Protein AF-A0A1Y3NQN6-F1 (afdb_monomer_lite)

Radius of gyration: 16.53 Å; chains: 1; bounding box: 34×40×62 Å

Structure (mmCIF, N/CA/C/O backbone):
data_AF-A0A1Y3NQN6-F1
#
_entry.id   AF-A0A1Y3NQN6-F1
#
loop_
_atom_site.group_PDB
_atom_site.id
_atom_site.type_symbol
_atom_site.label_atom_id
_atom_site.label_alt_id
_atom_site.label_comp_id
_atom_site.label_asym_id
_atom_site.label_entity_id
_atom_site.label_seq_id
_atom_site.pdbx_PDB_ins_code
_atom_site.Cartn_x
_atom_site.Cartn_y
_atom_site.Cartn_z
_atom_site.occupancy
_atom_site.B_iso_or_equiv
_atom_site.auth_seq_id
_atom_site.auth_comp_id
_atom_site.auth_asym_id
_atom_site.auth_atom_id
_atom_site.pdbx_PDB_model_num
ATOM 1 N N . MET A 1 1 ? -4.706 28.990 -23.855 1.00 36.59 1 MET A N 1
ATOM 2 C CA . MET A 1 1 ? -5.587 27.881 -23.427 1.00 36.59 1 MET A CA 1
ATOM 3 C C . MET A 1 1 ? -4.691 26.786 -22.862 1.00 36.59 1 MET A C 1
ATOM 5 O O . MET A 1 1 ? -4.107 26.031 -23.627 1.00 36.59 1 MET A O 1
ATOM 9 N N . PHE A 1 2 ? -4.461 26.781 -21.548 1.00 38.06 2 PHE A N 1
ATOM 10 C CA . PHE A 1 2 ? -3.607 25.775 -20.910 1.00 38.06 2 PHE A CA 1
ATOM 11 C C . PHE A 1 2 ? -4.416 24.484 -20.754 1.00 38.06 2 PHE A C 1
ATOM 13 O O . PHE A 1 2 ? -5.432 24.470 -20.063 1.00 38.06 2 PHE A O 1
ATOM 20 N N . ARG A 1 3 ? -4.013 23.419 -21.454 1.00 34.84 3 ARG A N 1
ATOM 21 C CA . ARG A 1 3 ? -4.583 22.081 -21.272 1.00 34.84 3 ARG A CA 1
ATOM 22 C C . ARG A 1 3 ? -4.068 21.534 -19.941 1.00 34.84 3 ARG A C 1
ATOM 24 O O . ARG A 1 3 ? -2.879 21.268 -19.814 1.00 34.84 3 ARG A O 1
ATOM 31 N N . TYR A 1 4 ? -4.956 21.393 -18.964 1.00 37.50 4 TYR A N 1
ATOM 32 C CA . TYR A 1 4 ? -4.691 20.655 -17.733 1.00 37.50 4 TYR A CA 1
ATOM 33 C C . TYR A 1 4 ? -4.500 19.178 -18.114 1.00 37.50 4 TYR A C 1
ATOM 35 O O . TYR A 1 4 ? -5.464 18.509 -18.480 1.00 37.50 4 TYR A O 1
ATOM 43 N N . GLN A 1 5 ? -3.258 18.688 -18.150 1.00 43.94 5 GLN A N 1
ATOM 44 C CA . GLN A 1 5 ? -2.999 17.258 -18.327 1.00 43.94 5 GLN A CA 1
ATOM 45 C C . GLN A 1 5 ? -3.376 16.554 -17.022 1.00 43.94 5 GLN A C 1
ATOM 47 O O . GLN A 1 5 ? -2.751 16.792 -15.989 1.00 43.94 5 GLN A O 1
ATOM 52 N N . SER A 1 6 ? -4.410 15.712 -17.049 1.00 57.88 6 SER A N 1
ATOM 53 C CA . SER A 1 6 ? -4.705 14.814 -15.934 1.00 57.88 6 SER A CA 1
ATOM 54 C C . SER A 1 6 ? -3.544 13.830 -15.797 1.00 57.88 6 SER A C 1
ATOM 56 O O . SER A 1 6 ? -3.313 13.020 -16.695 1.00 57.88 6 SER A O 1
ATOM 58 N N . LYS A 1 7 ? -2.792 13.928 -14.703 1.00 65.56 7 LYS A N 1
ATOM 59 C CA . LYS A 1 7 ? -1.716 12.990 -14.374 1.00 65.56 7 LYS A CA 1
ATOM 60 C C . LYS A 1 7 ? -2.303 11.575 -14.272 1.00 65.56 7 LYS A C 1
ATOM 62 O O . LYS A 1 7 ? -3.371 11.418 -13.681 1.00 65.56 7 LYS A O 1
ATOM 67 N N . SER A 1 8 ? -1.656 10.573 -14.872 1.00 80.06 8 SER A N 1
ATOM 68 C CA . SER A 1 8 ? -2.154 9.192 -14.805 1.00 80.06 8 SER A CA 1
ATOM 69 C C . SER A 1 8 ? -2.121 8.671 -13.360 1.00 80.06 8 SER A C 1
ATOM 71 O O . SER A 1 8 ? -1.384 9.197 -12.509 1.00 80.06 8 SER A O 1
ATOM 73 N N . LYS A 1 9 ? -2.924 7.644 -13.050 1.00 79.88 9 LYS A N 1
ATOM 74 C CA . LYS A 1 9 ? -2.903 7.029 -11.712 1.00 79.88 9 LYS A CA 1
ATOM 75 C C . LYS A 1 9 ? -1.529 6.424 -11.428 1.00 79.88 9 LYS A C 1
ATOM 77 O O . LYS A 1 9 ? -0.994 6.588 -10.328 1.00 79.88 9 LYS A O 1
ATOM 82 N N . THR A 1 10 ? -0.920 5.830 -12.454 1.00 82.06 10 THR A N 1
ATOM 83 C CA . THR A 1 10 ? 0.440 5.291 -12.397 1.00 82.06 10 THR A CA 1
ATOM 84 C C . THR A 1 10 ? 1.468 6.375 -12.064 1.00 82.06 10 THR A C 1
ATOM 86 O O . THR A 1 10 ? 2.252 6.200 -11.134 1.00 82.06 10 THR A O 1
ATOM 89 N N . ASP A 1 11 ? 1.436 7.530 -12.737 1.00 81.44 11 ASP A N 1
ATOM 90 C CA . ASP A 1 11 ? 2.385 8.627 -12.481 1.00 81.44 11 ASP A CA 1
ATOM 91 C C . ASP A 1 11 ? 2.259 9.187 -11.060 1.00 81.44 11 ASP A C 1
ATOM 93 O O . ASP A 1 11 ? 3.246 9.609 -10.448 1.00 81.44 11 ASP A O 1
ATOM 97 N N . SER A 1 12 ? 1.036 9.218 -10.529 1.00 78.88 12 SER A N 1
ATOM 98 C CA . SER A 1 12 ? 0.765 9.653 -9.156 1.00 78.88 12 SER A CA 1
ATOM 99 C C . SER A 1 12 ? 1.355 8.671 -8.143 1.00 78.88 12 SER A C 1
ATOM 101 O O . SER A 1 12 ? 2.056 9.090 -7.222 1.00 78.88 12 SER A O 1
ATOM 103 N N . CYS A 1 13 ? 1.171 7.370 -8.376 1.00 82.25 13 CYS A N 1
ATOM 104 C CA . CYS A 1 13 ? 1.765 6.307 -7.570 1.00 82.25 13 CYS A CA 1
ATOM 105 C C . CYS A 1 13 ? 3.305 6.336 -7.610 1.00 82.25 13 CYS A C 1
ATOM 107 O O . CYS A 1 13 ? 3.954 6.304 -6.566 1.00 82.25 13 CYS A O 1
ATOM 109 N N . ILE A 1 14 ? 3.911 6.489 -8.793 1.00 80.75 14 ILE A N 1
ATOM 110 C CA . ILE A 1 14 ? 5.374 6.583 -8.934 1.00 80.75 14 ILE A CA 1
ATOM 111 C C . ILE A 1 14 ? 5.911 7.818 -8.203 1.00 80.75 14 ILE A C 1
ATOM 113 O O . ILE A 1 14 ? 6.934 7.748 -7.523 1.00 80.75 14 ILE A O 1
ATOM 117 N N . SER A 1 15 ? 5.208 8.951 -8.308 1.00 80.50 15 SER A N 1
ATOM 118 C CA . SER A 1 15 ? 5.590 10.173 -7.592 1.00 80.50 15 SER A CA 1
ATOM 119 C C . SER A 1 15 ? 5.593 9.952 -6.080 1.00 80.50 15 SER A C 1
ATOM 121 O O . SER A 1 15 ? 6.535 10.371 -5.414 1.00 80.50 15 SER A O 1
ATOM 123 N N . PHE A 1 16 ? 4.592 9.241 -5.554 1.00 77.25 16 PHE A N 1
ATOM 124 C CA . PHE A 1 16 ? 4.522 8.870 -4.142 1.00 77.25 16 PHE A CA 1
ATOM 125 C C . PHE A 1 16 ? 5.700 7.986 -3.706 1.00 77.25 16 PHE A C 1
ATOM 127 O O . PHE A 1 16 ? 6.349 8.282 -2.705 1.00 77.25 16 PHE A O 1
ATOM 134 N N . LEU A 1 17 ? 6.039 6.944 -4.477 1.00 77.12 17 LEU A N 1
ATOM 135 C CA . LEU A 1 17 ? 7.171 6.060 -4.154 1.00 77.12 17 LEU A CA 1
ATOM 136 C C . LEU A 1 17 ? 8.520 6.797 -4.119 1.00 77.12 17 LEU A C 1
ATOM 138 O O . LEU A 1 17 ? 9.480 6.318 -3.513 1.00 77.12 17 LEU A O 1
ATOM 142 N N . ASN A 1 18 ? 8.611 7.970 -4.745 1.00 74.25 18 ASN A N 1
ATOM 143 C CA . ASN A 1 18 ? 9.818 8.786 -4.750 1.00 74.25 18 ASN A CA 1
ATOM 144 C C . ASN A 1 18 ? 9.952 9.736 -3.559 1.00 74.25 18 ASN A C 1
ATOM 146 O O . ASN A 1 18 ? 11.054 10.235 -3.338 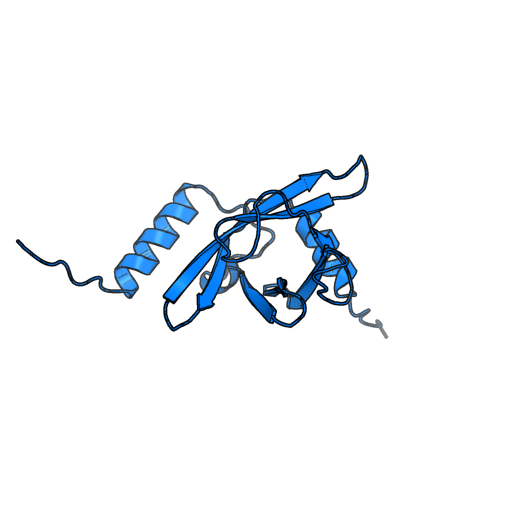1.00 74.25 18 ASN A O 1
ATOM 150 N N . LEU A 1 19 ? 8.897 9.937 -2.764 1.00 69.38 19 LEU A N 1
ATOM 151 C CA . LEU A 1 19 ? 8.947 10.828 -1.603 1.00 69.38 19 LEU A CA 1
ATOM 152 C C . LEU A 1 19 ? 9.843 10.277 -0.476 1.00 69.38 19 LEU A C 1
ATOM 154 O O . LEU A 1 19 ? 10.299 11.049 0.355 1.00 69.38 19 LEU A O 1
ATOM 158 N N . ASN A 1 20 ? 10.197 8.981 -0.478 1.00 61.16 20 ASN A N 1
ATOM 159 C CA . ASN A 1 20 ? 11.069 8.342 0.529 1.00 61.16 20 ASN A CA 1
ATOM 160 C C . ASN A 1 20 ? 10.625 8.590 1.991 1.00 61.16 20 ASN A C 1
ATOM 162 O O . ASN A 1 20 ? 11.427 8.494 2.924 1.00 61.16 20 ASN A O 1
ATOM 166 N N . GLU A 1 21 ? 9.342 8.875 2.204 1.00 66.50 21 GLU A N 1
ATOM 167 C CA . GLU A 1 21 ? 8.767 9.142 3.519 1.00 66.50 21 GLU A CA 1
ATOM 168 C C . GLU A 1 21 ? 8.080 7.903 4.100 1.00 66.50 21 GLU A C 1
ATOM 170 O O . GLU A 1 21 ? 7.565 7.040 3.384 1.00 66.50 21 GLU A O 1
ATOM 175 N N . LYS A 1 22 ? 8.076 7.812 5.434 1.00 69.88 22 LYS A N 1
ATOM 176 C CA . LYS A 1 22 ? 7.274 6.823 6.158 1.00 69.88 22 LYS A CA 1
ATOM 177 C C . LYS A 1 22 ? 5.880 7.402 6.347 1.00 69.88 22 LYS A C 1
ATOM 179 O O . LYS A 1 22 ? 5.692 8.270 7.191 1.00 69.88 22 LYS A O 1
ATOM 184 N N . ILE A 1 23 ? 4.922 6.917 5.567 1.00 75.06 23 ILE A N 1
ATOM 185 C CA . ILE A 1 23 ? 3.531 7.365 5.647 1.00 75.06 23 ILE A CA 1
ATOM 186 C C . ILE A 1 23 ? 2.679 6.216 6.177 1.00 75.06 23 ILE A C 1
ATOM 188 O O . ILE A 1 23 ? 2.716 5.098 5.657 1.00 75.06 23 ILE A O 1
ATOM 192 N N . SER A 1 24 ? 1.915 6.503 7.226 1.00 83.62 24 SER A N 1
ATOM 193 C CA . SER A 1 24 ? 0.944 5.572 7.790 1.00 83.62 24 SER A CA 1
ATOM 194 C C . SER A 1 24 ? -0.388 5.697 7.061 1.00 83.62 24 SER A C 1
ATOM 196 O O . SER A 1 24 ? -0.867 6.795 6.760 1.00 83.62 24 SER A O 1
ATOM 198 N N . TYR A 1 25 ? -0.991 4.549 6.791 1.00 88.81 25 TYR A N 1
ATOM 199 C CA . TYR A 1 25 ? -2.310 4.437 6.189 1.00 88.81 25 TYR A CA 1
ATOM 200 C C . TYR A 1 25 ? -3.246 3.707 7.141 1.00 88.81 25 TYR A C 1
ATOM 202 O O . TYR A 1 25 ? -2.806 3.040 8.075 1.00 88.81 25 TYR A O 1
ATOM 210 N N . TYR A 1 26 ? -4.545 3.806 6.896 1.00 88.38 26 TYR A N 1
ATOM 211 C CA . TYR A 1 26 ? -5.531 3.015 7.612 1.00 88.38 26 TYR A CA 1
ATOM 212 C C . TYR A 1 26 ? -6.630 2.514 6.682 1.00 88.38 26 TYR A C 1
ATOM 214 O O . TYR A 1 26 ? -6.906 3.101 5.633 1.00 88.38 26 TYR A O 1
ATOM 222 N N . TYR A 1 27 ? -7.287 1.439 7.094 1.00 88.81 27 TYR A N 1
ATOM 223 C CA . TYR A 1 27 ? -8.558 1.004 6.530 1.00 88.81 27 TYR A CA 1
ATOM 224 C C . TYR A 1 27 ? -9.491 0.557 7.653 1.00 88.81 27 TYR A C 1
ATOM 226 O O . TYR A 1 27 ? -9.061 0.335 8.785 1.00 88.81 27 TYR A O 1
ATOM 234 N N . ILE A 1 28 ? -10.783 0.483 7.343 1.00 82.06 28 ILE A N 1
ATOM 235 C CA . ILE A 1 28 ? -11.806 0.034 8.285 1.00 82.06 28 ILE A CA 1
ATOM 236 C C . ILE A 1 28 ? -12.263 -1.346 7.836 1.00 82.06 28 ILE A C 1
ATOM 238 O O . ILE A 1 28 ? -12.747 -1.497 6.713 1.00 82.06 28 ILE A O 1
ATOM 242 N N . TYR A 1 29 ? -12.132 -2.336 8.711 1.00 77.25 29 TYR A N 1
ATOM 243 C CA . TYR A 1 29 ? -12.579 -3.701 8.473 1.00 77.25 29 TYR A CA 1
ATOM 244 C C . TYR A 1 29 ? -13.429 -4.165 9.647 1.00 77.25 29 TYR A C 1
ATOM 246 O O . TYR A 1 29 ? -12.982 -4.128 10.785 1.00 77.25 29 TYR A O 1
ATOM 254 N N . LYS A 1 30 ? -14.678 -4.570 9.381 1.00 78.88 30 LYS A N 1
ATOM 255 C CA . LYS A 1 30 ? -15.637 -5.000 10.420 1.00 78.88 30 L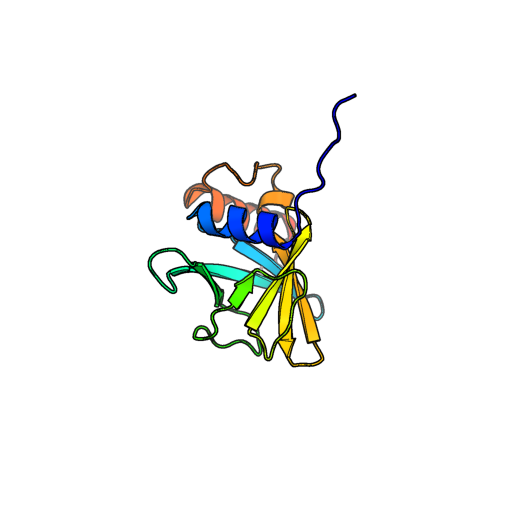YS A CA 1
ATOM 256 C C . LYS A 1 30 ? -15.760 -4.017 11.604 1.00 78.88 30 LYS A C 1
ATOM 258 O O . LYS A 1 30 ? -15.918 -4.441 12.740 1.00 78.88 30 LYS A O 1
ATOM 263 N N . ASN A 1 31 ? -15.744 -2.712 11.317 1.00 79.31 31 ASN A N 1
ATOM 264 C CA . ASN A 1 31 ? -15.750 -1.595 12.280 1.00 79.31 31 ASN A CA 1
ATOM 265 C C . ASN A 1 31 ? -14.456 -1.386 13.083 1.00 79.31 31 ASN A C 1
ATOM 267 O O . ASN A 1 31 ? -14.379 -0.412 13.831 1.00 79.31 31 ASN A O 1
ATOM 271 N N . ASP A 1 32 ? -13.427 -2.201 12.869 1.00 77.56 32 ASP A N 1
ATOM 272 C CA . ASP A 1 32 ? -12.109 -1.983 13.449 1.00 77.56 32 ASP A CA 1
ATOM 273 C C . ASP A 1 32 ? -11.241 -1.154 12.501 1.00 77.56 32 ASP A C 1
ATOM 275 O O . ASP A 1 32 ? -11.208 -1.373 11.286 1.00 77.56 32 ASP A O 1
ATOM 279 N N . THR A 1 33 ? -10.537 -0.169 13.060 1.00 82.19 33 THR A N 1
ATOM 280 C CA . THR A 1 33 ? -9.553 0.621 12.314 1.00 82.19 33 THR A CA 1
ATOM 281 C C . THR A 1 33 ? -8.205 -0.074 12.384 1.00 82.19 33 THR A C 1
ATOM 283 O O . THR A 1 33 ? -7.632 -0.220 13.462 1.00 82.19 33 THR A O 1
ATOM 286 N N . VAL A 1 34 ? -7.680 -0.467 11.228 1.00 85.06 34 VAL A N 1
ATOM 287 C CA . VAL A 1 34 ? -6.381 -1.130 11.118 1.00 85.06 34 VAL A CA 1
ATOM 288 C C . VAL A 1 34 ? -5.366 -0.140 10.565 1.00 85.06 34 VAL A C 1
ATOM 290 O O . VAL A 1 34 ? -5.557 0.407 9.477 1.00 85.06 34 VAL A O 1
ATOM 293 N N . ILE A 1 35 ? -4.288 0.095 11.317 1.00 85.69 35 ILE A N 1
ATOM 294 C CA . ILE A 1 35 ? -3.178 0.956 10.895 1.00 85.69 35 ILE A CA 1
ATOM 295 C C . ILE A 1 35 ? -2.156 0.119 10.129 1.00 85.69 35 ILE A C 1
ATOM 297 O O . ILE A 1 35 ? -1.591 -0.852 10.641 1.00 85.69 35 ILE A O 1
ATOM 301 N N . VAL A 1 36 ? -1.884 0.555 8.907 1.00 88.00 36 VAL A N 1
ATOM 302 C CA . VAL A 1 36 ? -0.995 -0.088 7.952 1.00 88.00 36 VAL A CA 1
ATOM 303 C C . VAL A 1 36 ? 0.263 0.746 7.798 1.00 88.00 36 VAL A C 1
ATOM 305 O O . VAL A 1 36 ? 0.220 1.930 7.455 1.00 88.00 36 VAL A O 1
ATOM 308 N N . ASN A 1 37 ? 1.404 0.093 7.996 1.00 83.94 37 ASN A N 1
ATOM 309 C CA . ASN A 1 37 ? 2.698 0.705 7.741 1.00 83.94 37 ASN A CA 1
ATOM 310 C C . ASN A 1 37 ? 3.137 0.390 6.316 1.00 83.94 37 ASN A C 1
ATOM 312 O O . ASN A 1 37 ? 3.358 -0.773 5.965 1.00 83.94 37 ASN A O 1
ATOM 316 N N . VAL A 1 38 ? 3.304 1.442 5.523 1.00 86.62 38 VAL A N 1
ATOM 317 C CA . VAL A 1 38 ? 3.827 1.361 4.164 1.00 86.62 38 VAL A CA 1
ATOM 318 C C . VAL A 1 38 ? 5.351 1.409 4.191 1.00 86.62 38 VAL A C 1
ATOM 320 O O . VAL A 1 38 ? 5.954 2.270 4.833 1.00 86.62 38 VAL A O 1
ATOM 323 N N . LYS A 1 39 ? 5.993 0.483 3.476 1.00 86.25 39 LYS A N 1
ATOM 324 C CA . LYS A 1 39 ? 7.444 0.473 3.276 1.00 86.25 39 LYS A CA 1
ATOM 325 C C . LYS A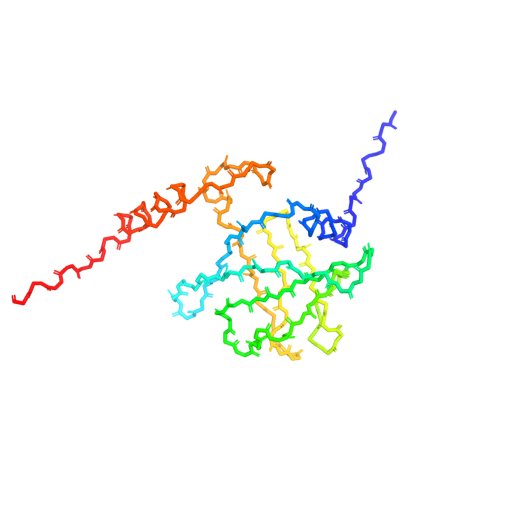 1 39 ? 7.782 0.479 1.797 1.00 86.25 39 LYS A C 1
ATOM 327 O O . LYS A 1 39 ? 7.452 -0.468 1.083 1.00 86.25 39 LYS A O 1
ATOM 332 N N . ILE A 1 40 ? 8.508 1.509 1.378 1.00 87.31 40 ILE A N 1
ATOM 333 C CA . ILE A 1 40 ? 9.109 1.588 0.048 1.00 87.31 40 ILE A CA 1
ATOM 334 C C . ILE A 1 40 ? 10.290 0.610 -0.017 1.00 87.31 40 ILE A C 1
ATOM 336 O O . ILE A 1 40 ? 11.055 0.465 0.943 1.00 87.31 40 ILE A O 1
ATOM 340 N N . LYS A 1 41 ? 10.401 -0.102 -1.136 1.00 87.38 41 LYS A N 1
ATOM 341 C CA . LYS A 1 41 ? 11.443 -1.085 -1.430 1.00 87.38 41 LYS A CA 1
ATOM 342 C C . LYS A 1 41 ? 12.053 -0.769 -2.785 1.00 87.38 41 LYS A C 1
ATOM 344 O O . LYS A 1 41 ? 11.322 -0.673 -3.763 1.00 87.38 41 LYS A O 1
ATOM 349 N N . ASP A 1 42 ? 13.370 -0.665 -2.853 1.00 87.69 42 ASP A N 1
ATOM 350 C CA . ASP A 1 42 ? 14.060 -0.604 -4.139 1.00 87.69 42 ASP A CA 1
ATOM 351 C C . ASP A 1 42 ? 14.036 -2.005 -4.766 1.00 87.69 42 ASP A C 1
ATOM 353 O O . ASP A 1 42 ? 14.440 -2.985 -4.133 1.00 87.69 42 ASP A O 1
ATOM 357 N N . LEU A 1 43 ? 13.487 -2.109 -5.977 1.00 85.88 43 LEU A N 1
ATOM 358 C CA . LEU A 1 43 ? 13.475 -3.346 -6.762 1.00 85.88 43 LEU A CA 1
ATOM 359 C C . LEU A 1 43 ? 14.747 -3.441 -7.608 1.00 85.88 43 LEU A C 1
ATOM 361 O O . LEU A 1 43 ? 15.349 -4.508 -7.708 1.00 85.88 43 LEU A O 1
ATOM 365 N N . ASP A 1 44 ? 15.162 -2.308 -8.176 1.00 86.19 44 ASP A N 1
ATOM 366 C CA . ASP A 1 44 ? 16.421 -2.115 -8.890 1.00 86.19 44 ASP A CA 1
ATOM 367 C C . ASP A 1 44 ? 16.858 -0.634 -8.819 1.00 86.19 44 ASP A C 1
ATOM 369 O O . ASP A 1 44 ? 16.347 0.137 -8.008 1.00 86.19 44 ASP A O 1
ATOM 373 N N . SER A 1 45 ? 17.832 -0.226 -9.641 1.00 80.19 45 SER A N 1
ATOM 374 C CA . SER A 1 45 ? 18.377 1.141 -9.652 1.00 80.19 45 SER A CA 1
ATOM 375 C C . SER A 1 45 ? 17.386 2.235 -10.074 1.00 80.19 45 SER A C 1
ATOM 377 O O . SER A 1 45 ? 17.657 3.409 -9.830 1.00 80.19 45 SER A O 1
ATOM 379 N N . TYR A 1 46 ? 16.274 1.877 -10.716 1.00 79.19 46 TYR A N 1
ATOM 380 C CA . TYR A 1 46 ? 15.297 2.815 -11.279 1.00 79.19 46 TYR A CA 1
ATOM 381 C C . TYR A 1 46 ? 13.871 2.553 -10.793 1.00 79.19 46 TYR A C 1
ATOM 383 O O . TYR A 1 46 ? 13.044 3.465 -10.797 1.00 79.19 46 TYR A O 1
ATOM 391 N N . ASN A 1 47 ? 13.582 1.327 -10.363 1.00 83.81 47 ASN A N 1
ATOM 392 C CA . ASN A 1 47 ? 12.251 0.885 -9.997 1.00 83.81 47 ASN A CA 1
ATOM 393 C C . ASN A 1 47 ? 12.122 0.712 -8.488 1.00 83.81 47 ASN A C 1
ATOM 395 O O . ASN A 1 47 ? 12.918 0.041 -7.826 1.00 83.81 47 ASN A O 1
ATOM 399 N N . LYS A 1 48 ? 11.038 1.275 -7.962 1.00 89.12 48 LYS A N 1
ATOM 400 C CA . LYS A 1 48 ? 10.618 1.121 -6.576 1.00 89.12 48 LYS A CA 1
ATOM 401 C C . LYS A 1 48 ? 9.314 0.349 -6.521 1.00 89.12 48 LYS A C 1
ATOM 403 O O . LYS A 1 48 ? 8.470 0.453 -7.409 1.00 89.12 48 LYS A O 1
ATOM 408 N N . GLY A 1 49 ? 9.150 -0.394 -5.445 1.00 90.75 49 GLY A N 1
ATOM 409 C CA . GLY A 1 49 ? 7.914 -1.046 -5.074 1.00 90.75 49 GLY A CA 1
ATOM 410 C C . GLY A 1 49 ? 7.511 -0.701 -3.649 1.00 90.75 49 GLY A C 1
ATOM 411 O O . GLY A 1 49 ? 8.207 0.010 -2.918 1.00 90.75 49 GLY A O 1
ATOM 412 N N . ILE A 1 50 ? 6.366 -1.230 -3.253 1.00 90.44 50 ILE A N 1
ATOM 413 C CA . ILE A 1 50 ? 5.763 -1.016 -1.946 1.00 90.44 50 ILE A CA 1
ATOM 414 C C . ILE A 1 50 ? 5.459 -2.353 -1.289 1.00 90.44 50 ILE A C 1
ATOM 416 O O . ILE A 1 50 ? 4.992 -3.287 -1.930 1.00 90.44 50 ILE A O 1
ATOM 420 N N . SER A 1 51 ? 5.722 -2.440 0.003 1.00 91.25 51 SER A N 1
ATOM 421 C CA . SER A 1 51 ? 5.300 -3.552 0.847 1.00 91.25 51 SER A CA 1
ATOM 422 C C . SER A 1 51 ? 4.474 -3.002 1.997 1.00 91.25 51 SER A C 1
ATOM 424 O O . SER A 1 51 ? 4.717 -1.888 2.477 1.00 91.25 51 SER A O 1
ATOM 426 N N . PHE A 1 52 ? 3.500 -3.784 2.430 1.00 90.00 52 PHE A N 1
ATOM 427 C CA . PHE A 1 52 ? 2.583 -3.409 3.493 1.00 90.00 52 PHE A CA 1
ATOM 428 C C . PHE A 1 52 ? 2.796 -4.330 4.686 1.00 90.00 52 PHE A C 1
ATOM 430 O O . PHE A 1 52 ? 3.034 -5.522 4.513 1.00 90.00 52 PHE A O 1
ATOM 437 N N . LYS A 1 53 ? 2.709 -3.768 5.892 1.00 86.94 53 LYS A N 1
ATOM 438 C CA . LYS A 1 53 ? 2.638 -4.533 7.140 1.00 86.94 53 LYS A CA 1
ATOM 439 C C . LYS A 1 53 ? 1.266 -4.369 7.769 1.00 86.94 53 LYS A C 1
ATOM 441 O O . LYS A 1 53 ? 0.698 -3.278 7.697 1.00 86.94 53 LYS A O 1
ATOM 446 N N . ASN A 1 54 ? 0.829 -5.399 8.490 1.00 83.19 54 ASN A N 1
ATOM 447 C CA . ASN A 1 54 ? -0.430 -5.423 9.241 1.00 83.19 54 ASN A CA 1
ATOM 448 C C . ASN A 1 54 ? -1.675 -5.355 8.340 1.00 83.19 54 ASN A C 1
ATOM 450 O O . ASN A 1 54 ? -2.647 -4.687 8.679 1.00 83.19 54 ASN A O 1
ATOM 454 N N . ILE A 1 55 ? -1.632 -6.024 7.186 1.00 85.38 55 ILE A N 1
ATOM 455 C CA . ILE A 1 55 ? -2.832 -6.316 6.402 1.00 85.38 55 ILE A CA 1
ATOM 456 C C . ILE A 1 55 ? -3.008 -7.831 6.394 1.00 85.38 55 ILE A C 1
ATOM 458 O O . ILE A 1 55 ? -2.129 -8.554 5.921 1.00 85.38 55 ILE A O 1
ATOM 462 N N . ASP A 1 56 ? -4.137 -8.303 6.912 1.00 83.00 56 ASP A N 1
ATOM 463 C CA . ASP A 1 56 ? -4.478 -9.723 6.870 1.00 83.00 56 ASP A CA 1
ATOM 464 C C . ASP A 1 56 ? -4.549 -10.209 5.414 1.00 83.00 56 ASP A C 1
ATOM 466 O O . ASP A 1 56 ? -5.101 -9.542 4.543 1.00 83.00 56 ASP A O 1
ATOM 470 N N . GLY A 1 57 ? -3.954 -11.372 5.140 1.00 79.12 57 GLY A N 1
ATOM 471 C CA . GLY A 1 57 ? -3.866 -11.934 3.786 1.00 79.12 57 GLY A CA 1
ATOM 472 C C . GLY A 1 57 ? -2.661 -11.460 2.963 1.00 79.12 57 GLY A C 1
ATOM 473 O O . GLY A 1 57 ? -2.365 -12.061 1.932 1.00 79.12 57 GLY A O 1
ATOM 474 N N . LEU A 1 58 ? -1.899 -10.465 3.434 1.00 85.44 58 LEU A N 1
ATOM 475 C CA . LEU A 1 58 ? -0.673 -10.007 2.778 1.00 85.44 58 LEU A CA 1
ATOM 476 C C . LEU A 1 58 ? 0.576 -10.369 3.584 1.00 85.44 58 LEU A C 1
ATOM 478 O O . LEU A 1 58 ? 0.722 -10.029 4.754 1.00 85.44 58 LEU A O 1
ATOM 482 N N . SER A 1 59 ? 1.524 -11.034 2.923 1.00 84.19 59 SER A N 1
ATOM 483 C CA . SER A 1 59 ? 2.859 -11.241 3.480 1.00 84.19 59 SER A CA 1
ATOM 484 C C . SER A 1 59 ? 3.698 -9.972 3.333 1.00 84.19 59 SER A C 1
ATOM 486 O O . SER A 1 59 ? 3.743 -9.389 2.253 1.00 84.19 59 SER A O 1
ATOM 488 N N . ASP A 1 60 ? 4.487 -9.632 4.355 1.00 79.06 60 ASP A N 1
ATOM 489 C CA . ASP A 1 60 ? 5.519 -8.579 4.302 1.00 79.06 60 ASP A CA 1
ATOM 490 C C . ASP A 1 60 ? 6.538 -8.761 3.156 1.00 79.06 60 ASP A C 1
ATOM 492 O O . ASP A 1 60 ? 7.268 -7.832 2.804 1.00 79.06 60 ASP A O 1
ATOM 496 N N . SER A 1 61 ? 6.634 -9.976 2.605 1.00 83.38 61 SER A N 1
ATOM 497 C CA . SER A 1 61 ? 7.484 -10.299 1.456 1.00 83.38 61 SER A CA 1
ATOM 498 C C . SER A 1 61 ? 6.889 -9.861 0.115 1.00 83.38 61 SER A C 1
ATOM 500 O O . SER A 1 61 ? 7.598 -9.844 -0.893 1.00 83.38 61 SER A O 1
ATOM 502 N N . TYR A 1 62 ? 5.598 -9.524 0.073 1.00 90.25 62 TYR A N 1
ATOM 503 C CA . TYR A 1 62 ? 4.939 -9.108 -1.154 1.00 90.25 62 TYR A CA 1
ATOM 504 C C . TYR A 1 62 ? 5.279 -7.653 -1.439 1.00 90.25 62 TYR A C 1
ATOM 506 O O . TYR A 1 62 ? 5.006 -6.752 -0.646 1.00 90.25 62 TYR A O 1
ATOM 514 N N . VAL A 1 63 ? 5.898 -7.451 -2.599 1.00 93.31 63 VAL A N 1
ATOM 515 C CA . VAL A 1 63 ? 6.239 -6.135 -3.114 1.00 93.31 63 VAL A CA 1
ATOM 516 C C . VAL A 1 63 ? 5.372 -5.871 -4.330 1.00 93.31 63 VAL A C 1
ATOM 518 O O . VAL A 1 63 ? 5.344 -6.682 -5.257 1.00 93.31 63 VAL A O 1
ATOM 521 N N . PHE A 1 64 ? 4.669 -4.747 -4.297 1.00 93.38 64 PHE A N 1
ATOM 522 C CA . PHE A 1 64 ? 3.782 -4.300 -5.354 1.00 93.38 64 PHE A CA 1
ATOM 523 C C . PHE A 1 64 ? 4.414 -3.160 -6.142 1.00 93.38 64 PHE A C 1
ATOM 525 O O . PHE A 1 64 ? 5.159 -2.347 -5.591 1.00 93.38 64 PHE A O 1
ATOM 532 N N . THR A 1 65 ? 4.083 -3.075 -7.424 1.00 93.81 65 THR A N 1
ATOM 533 C CA . THR A 1 65 ? 4.449 -1.957 -8.301 1.00 93.81 65 THR A CA 1
ATOM 534 C C . THR A 1 65 ? 3.227 -1.120 -8.660 1.00 93.81 65 THR A C 1
ATOM 536 O O . THR A 1 65 ? 2.088 -1.559 -8.524 1.00 93.81 65 THR A O 1
ATOM 539 N N .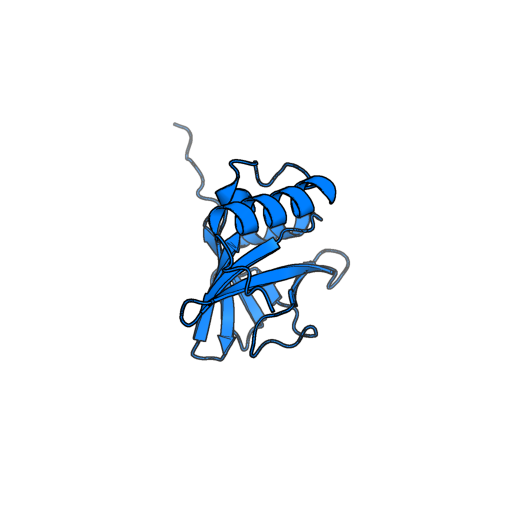 CYS A 1 66 ? 3.454 0.095 -9.147 1.00 91.19 66 CYS A N 1
ATOM 540 C CA . CYS A 1 66 ? 2.382 0.958 -9.629 1.00 91.19 66 CYS A CA 1
ATOM 541 C C . CYS A 1 66 ? 1.849 0.487 -10.987 1.00 91.19 66 CYS A C 1
ATOM 543 O O . CYS A 1 66 ? 2.632 0.176 -11.885 1.00 91.19 66 CYS A O 1
ATOM 545 N N . ALA A 1 67 ? 0.531 0.490 -11.150 1.00 91.94 67 ALA A N 1
ATOM 546 C CA . ALA A 1 67 ? -0.135 0.366 -12.442 1.00 91.94 67 ALA A CA 1
ATOM 547 C C . ALA A 1 67 ? -1.438 1.180 -12.444 1.00 91.94 67 ALA A C 1
ATOM 549 O O . ALA A 1 67 ? -1.824 1.759 -11.429 1.00 91.94 67 ALA A O 1
ATOM 550 N N . GLU A 1 68 ? -2.136 1.201 -13.580 1.00 91.00 68 GLU A N 1
ATOM 551 C CA . GLU A 1 68 ? -3.451 1.846 -13.677 1.00 91.00 68 GLU A CA 1
ATOM 552 C C . GLU A 1 68 ? -4.514 1.126 -12.833 1.00 91.00 68 GLU A C 1
ATOM 554 O O . GLU A 1 68 ? -5.419 1.775 -12.303 1.00 91.00 68 GLU A O 1
ATOM 559 N N . GLU A 1 69 ? -4.363 -0.188 -12.648 1.00 92.62 69 GLU A N 1
ATOM 560 C CA . GLU A 1 69 ? -5.306 -1.062 -11.946 1.00 92.62 69 GLU A CA 1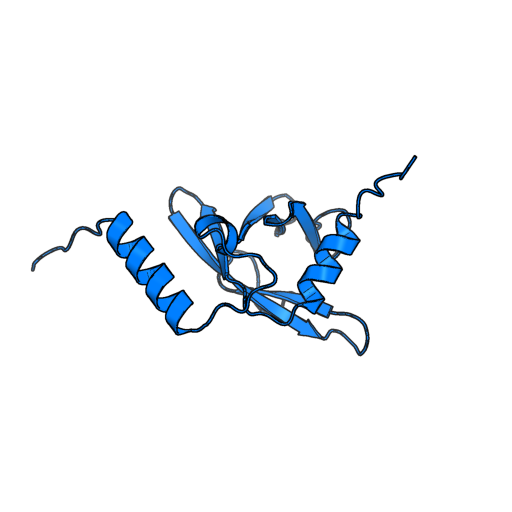
ATOM 561 C C . GLU A 1 69 ? -4.600 -1.918 -10.883 1.00 92.62 69 GLU A C 1
ATOM 563 O O . GLU A 1 69 ? -3.466 -2.382 -11.068 1.00 92.62 69 GLU A O 1
ATOM 568 N N . ALA A 1 70 ? -5.287 -2.121 -9.758 1.00 93.38 70 ALA A N 1
ATOM 569 C CA . ALA A 1 70 ? -4.862 -3.032 -8.703 1.00 93.38 70 ALA A CA 1
ATOM 570 C C . ALA A 1 70 ? -5.127 -4.488 -9.119 1.00 93.38 70 ALA A C 1
ATOM 572 O O . ALA A 1 70 ? -6.247 -4.831 -9.487 1.00 93.38 70 ALA A O 1
ATOM 573 N N . ASP A 1 71 ? -4.107 -5.343 -9.043 1.00 96.06 71 ASP A N 1
ATOM 574 C CA . ASP A 1 71 ? -4.199 -6.764 -9.396 1.00 96.06 71 ASP A CA 1
ATOM 575 C C . ASP A 1 71 ? -3.283 -7.602 -8.492 1.00 96.06 71 ASP A C 1
ATOM 577 O O . ASP A 1 71 ? -2.077 -7.352 -8.378 1.00 96.06 71 ASP A O 1
ATOM 581 N N . PHE A 1 72 ? -3.862 -8.610 -7.834 1.00 94.69 72 PHE A N 1
ATOM 582 C CA . PHE A 1 72 ? -3.148 -9.464 -6.886 1.00 94.69 72 PHE A CA 1
ATOM 583 C C . PHE A 1 72 ? -2.079 -10.335 -7.559 1.00 94.69 72 PHE A C 1
ATOM 585 O O . PHE A 1 72 ? -0.944 -10.413 -7.082 1.00 94.69 72 PHE A O 1
ATOM 592 N N . LYS A 1 73 ? -2.397 -10.956 -8.703 1.00 94.19 73 LYS A N 1
ATOM 593 C CA . LYS A 1 73 ? -1.490 -11.867 -9.428 1.00 94.19 73 LYS A CA 1
ATOM 594 C C . LYS A 1 73 ? -0.315 -11.119 -10.023 1.00 94.19 73 LYS A C 1
ATOM 596 O O . LYS A 1 73 ? 0.821 -11.590 -9.967 1.00 94.19 73 LYS A O 1
ATOM 601 N N . ARG A 1 74 ? -0.594 -9.948 -10.591 1.00 95.00 74 ARG A N 1
ATOM 602 C CA . ARG A 1 74 ? 0.415 -9.064 -11.178 1.00 95.00 74 ARG A CA 1
ATOM 603 C C . ARG A 1 74 ? 1.175 -8.271 -10.120 1.00 95.00 74 ARG A C 1
ATOM 605 O O . ARG A 1 74 ? 2.178 -7.653 -10.464 1.00 95.00 74 ARG A O 1
ATOM 612 N N . LYS A 1 75 ? 0.727 -8.314 -8.859 1.00 94.50 75 LYS A N 1
ATOM 613 C CA . LYS A 1 75 ? 1.262 -7.539 -7.735 1.00 94.50 75 LYS A CA 1
ATOM 614 C C . LYS A 1 75 ? 1.314 -6.054 -8.074 1.00 94.50 75 LYS A C 1
ATOM 616 O O . LYS A 1 75 ? 2.340 -5.396 -7.910 1.00 94.50 75 LYS A O 1
ATOM 621 N N . THR A 1 76 ? 0.198 -5.520 -8.555 1.00 94.62 76 THR A N 1
ATOM 622 C CA . THR A 1 76 ? 0.071 -4.095 -8.849 1.00 94.62 76 THR A CA 1
ATOM 623 C C . THR A 1 76 ? -0.884 -3.416 -7.884 1.00 94.62 76 THR A C 1
ATOM 625 O O . THR A 1 76 ? -1.880 -3.995 -7.460 1.00 94.62 76 THR A O 1
ATOM 628 N N . ILE A 1 77 ? -0.567 -2.174 -7.539 1.00 94.06 77 ILE A N 1
ATOM 629 C CA . ILE A 1 77 ? -1.454 -1.262 -6.819 1.00 94.06 77 ILE A CA 1
ATOM 630 C C . ILE A 1 77 ? -1.750 -0.047 -7.689 1.00 94.06 77 ILE A C 1
ATOM 632 O O . ILE A 1 77 ? -0.990 0.276 -8.608 1.00 94.06 77 ILE A O 1
ATOM 636 N N . THR A 1 78 ? -2.821 0.664 -7.356 1.00 92.12 78 THR A N 1
ATOM 637 C CA . THR A 1 78 ? -3.173 1.920 -8.017 1.00 92.12 78 THR A CA 1
ATOM 638 C C . THR A 1 78 ? -3.598 2.970 -7.001 1.00 92.12 78 THR A C 1
ATOM 640 O O . THR A 1 78 ? -4.042 2.656 -5.894 1.00 92.12 78 THR A O 1
ATOM 643 N N . PHE A 1 79 ? -3.431 4.238 -7.366 1.00 87.38 79 PHE A N 1
ATOM 644 C CA . PHE A 1 79 ? -3.923 5.362 -6.580 1.00 87.38 79 PHE A CA 1
ATOM 645 C C . PHE A 1 79 ? -5.271 5.781 -7.151 1.00 87.38 79 PHE A C 1
ATOM 647 O O . PHE A 1 79 ? -5.354 6.283 -8.273 1.00 87.38 79 PHE A O 1
ATOM 654 N N . SER A 1 80 ? -6.337 5.576 -6.383 1.00 81.75 80 SER A N 1
ATOM 655 C CA . SER A 1 80 ? -7.666 6.059 -6.762 1.00 81.75 80 SER A CA 1
ATOM 656 C C . SER A 1 80 ? -7.848 7.548 -6.496 1.00 81.75 80 SER A C 1
ATOM 658 O O . SER A 1 80 ? -8.695 8.179 -7.123 1.00 81.75 80 SER A O 1
ATOM 660 N N . ASP A 1 81 ? -7.031 8.110 -5.602 1.00 78.62 81 ASP A N 1
ATOM 661 C CA . ASP A 1 81 ? -6.988 9.528 -5.250 1.00 78.62 81 ASP A CA 1
ATOM 662 C C . ASP A 1 81 ? -5.614 9.877 -4.638 1.00 78.62 81 ASP A C 1
ATOM 664 O O . ASP A 1 81 ? -4.858 8.979 -4.261 1.00 78.62 81 ASP A O 1
ATOM 668 N N . LYS A 1 82 ? -5.297 11.168 -4.459 1.00 73.31 82 LYS A N 1
ATOM 669 C CA . LYS A 1 82 ? -4.052 11.666 -3.830 1.00 73.31 82 LYS A CA 1
ATOM 670 C C . LYS A 1 82 ? -3.771 11.000 -2.475 1.00 73.31 82 LYS A C 1
ATOM 672 O O . LYS A 1 82 ? -2.615 10.793 -2.118 1.00 73.31 82 LYS A O 1
ATOM 677 N N . TYR A 1 83 ? -4.824 10.647 -1.739 1.00 78.88 83 TYR A N 1
ATOM 678 C CA . TYR A 1 83 ? -4.748 10.102 -0.383 1.00 78.88 83 TYR A CA 1
ATOM 679 C C . TYR A 1 83 ? -5.199 8.640 -0.278 1.00 78.88 83 TYR A C 1
ATOM 681 O O . TYR A 1 83 ? -5.335 8.139 0.839 1.00 78.88 83 TYR A O 1
ATOM 689 N N . LYS A 1 84 ? -5.465 7.951 -1.397 1.00 88.19 84 LYS A N 1
ATOM 690 C CA . LYS A 1 84 ? -6.045 6.599 -1.384 1.00 88.19 84 LYS A CA 1
ATOM 691 C C . LYS A 1 84 ? -5.281 5.629 -2.269 1.00 88.19 84 LYS A C 1
ATOM 693 O O . LYS A 1 84 ? -5.063 5.905 -3.446 1.00 88.19 84 LYS A O 1
ATOM 698 N N . ILE A 1 85 ? -4.946 4.474 -1.702 1.00 90.81 85 ILE A N 1
ATOM 699 C CA . ILE A 1 85 ? -4.288 3.370 -2.404 1.00 90.81 85 ILE A CA 1
ATOM 700 C C . ILE A 1 85 ? -5.245 2.186 -2.443 1.00 90.81 85 ILE A C 1
ATOM 702 O O . ILE A 1 85 ? -5.763 1.771 -1.408 1.00 90.81 85 ILE A O 1
ATOM 706 N N . GLU A 1 86 ? -5.460 1.638 -3.629 1.00 93.62 86 GLU A N 1
ATOM 707 C CA . GLU A 1 86 ? -6.146 0.365 -3.819 1.00 93.62 86 GLU A CA 1
ATOM 708 C C . GLU A 1 86 ? -5.117 -0.760 -3.733 1.00 93.62 86 GLU A C 1
ATOM 710 O O . GLU A 1 86 ? -4.160 -0.805 -4.513 1.00 93.62 86 GLU A O 1
ATOM 715 N N . VAL A 1 87 ? -5.300 -1.644 -2.754 1.00 93.94 87 VAL A N 1
ATOM 716 C CA . VAL A 1 87 ? -4.400 -2.764 -2.484 1.00 93.94 87 VAL A CA 1
ATOM 717 C C . VAL A 1 87 ? -5.170 -4.068 -2.652 1.00 93.94 87 VAL A C 1
ATOM 719 O O . VAL A 1 87 ? -6.092 -4.326 -1.874 1.00 93.94 87 VAL A O 1
ATOM 722 N N . PRO A 1 88 ? -4.812 -4.899 -3.641 1.00 94.50 88 PRO A N 1
ATOM 723 C CA . PRO A 1 88 ? -5.447 -6.191 -3.816 1.00 94.50 88 PRO A CA 1
ATOM 724 C C . PRO A 1 88 ? -4.871 -7.164 -2.778 1.00 94.50 88 PRO A C 1
ATOM 726 O O . PRO A 1 88 ? -3.652 -7.327 -2.679 1.00 94.50 88 PRO A O 1
ATOM 729 N N . ILE A 1 89 ? -5.738 -7.782 -1.975 1.00 93.00 89 ILE A N 1
ATOM 730 C CA . ILE A 1 89 ? -5.349 -8.754 -0.936 1.00 93.00 89 ILE A CA 1
ATOM 731 C C . ILE A 1 89 ? -5.672 -10.196 -1.337 1.00 93.00 89 ILE A C 1
ATOM 733 O O . ILE A 1 89 ? -5.111 -11.134 -0.777 1.00 93.00 89 ILE A O 1
ATOM 737 N N . SER A 1 90 ? -6.532 -10.369 -2.341 1.00 92.62 90 SER A N 1
ATOM 738 C CA . SER A 1 90 ? -6.763 -11.626 -3.049 1.00 92.62 90 SER A CA 1
ATOM 739 C C . SER A 1 90 ? -7.218 -11.338 -4.486 1.00 92.62 90 SER A C 1
ATOM 741 O O . SER A 1 90 ? -7.318 -10.177 -4.883 1.00 92.62 90 SER A O 1
ATOM 743 N N . ASP A 1 91 ? -7.500 -12.381 -5.268 1.00 91.62 91 ASP A N 1
ATOM 744 C CA . ASP A 1 91 ? -8.023 -12.238 -6.635 1.00 91.62 91 ASP A CA 1
ATOM 745 C C . ASP A 1 91 ? -9.379 -11.511 -6.691 1.00 91.62 91 ASP A C 1
ATOM 747 O O . ASP A 1 91 ? -9.669 -10.846 -7.683 1.00 91.62 91 ASP A O 1
ATOM 751 N N . ASP A 1 92 ? -10.178 -11.611 -5.625 1.00 92.44 92 ASP A N 1
ATOM 752 C CA . ASP A 1 92 ? -11.554 -11.101 -5.573 1.00 92.44 92 ASP A CA 1
ATOM 753 C C . ASP A 1 92 ? -11.732 -9.950 -4.568 1.00 92.44 92 ASP A C 1
ATOM 755 O O . ASP A 1 92 ? -12.819 -9.382 -4.447 1.00 92.44 92 ASP A O 1
ATOM 759 N N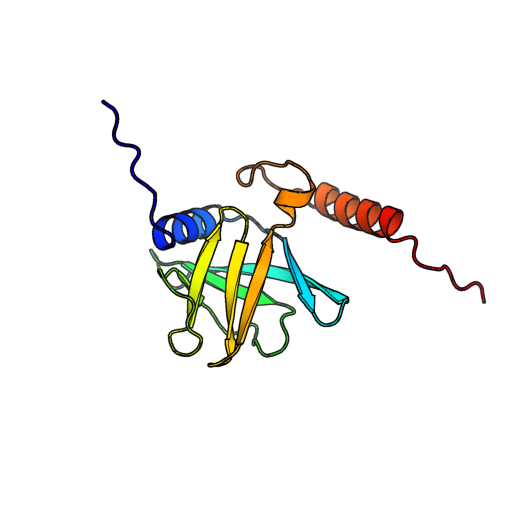 . GLU A 1 93 ? -10.681 -9.598 -3.822 1.00 92.12 93 GLU A N 1
ATOM 760 C CA . GLU A 1 93 ? -10.762 -8.629 -2.733 1.00 92.12 93 GLU A CA 1
ATOM 761 C C . GLU A 1 93 ? -9.671 -7.564 -2.842 1.00 92.12 93 GLU A C 1
ATOM 763 O O . GLU A 1 93 ? -8.471 -7.848 -2.790 1.00 92.12 93 GLU A O 1
ATOM 768 N N . THR A 1 94 ? -10.120 -6.311 -2.915 1.00 93.25 94 THR A N 1
ATOM 769 C CA . THR A 1 94 ? -9.277 -5.116 -2.898 1.00 93.25 94 THR A CA 1
ATOM 770 C C . THR A 1 94 ? -9.709 -4.225 -1.750 1.00 93.25 94 THR A C 1
ATOM 772 O O . THR A 1 94 ? -10.879 -3.857 -1.635 1.00 93.25 94 THR A O 1
ATOM 775 N N . ILE A 1 95 ? -8.751 -3.839 -0.913 1.00 92.88 95 ILE A N 1
ATOM 776 C CA . ILE A 1 95 ? -8.976 -2.873 0.157 1.00 92.88 95 ILE A CA 1
ATOM 777 C C . ILE A 1 95 ? -8.532 -1.482 -0.283 1.00 92.88 95 ILE A C 1
ATOM 779 O O . ILE A 1 95 ? -7.622 -1.319 -1.096 1.00 92.88 95 ILE A O 1
ATOM 783 N N . ILE A 1 96 ? -9.160 -0.461 0.294 1.00 92.81 96 ILE A N 1
ATOM 784 C CA . ILE A 1 96 ? -8.803 0.935 0.047 1.00 92.81 96 ILE A CA 1
ATOM 785 C C . ILE A 1 96 ? -8.136 1.485 1.300 1.00 92.81 96 ILE A C 1
ATOM 787 O O . ILE A 1 96 ? -8.792 1.741 2.312 1.00 92.81 96 ILE A O 1
ATOM 791 N N . LEU A 1 97 ? -6.829 1.692 1.209 1.00 91.44 97 LEU A N 1
ATOM 792 C CA . LEU A 1 97 ? -6.045 2.351 2.237 1.00 91.44 97 LEU A CA 1
ATOM 793 C C . LEU A 1 97 ? -6.205 3.863 2.112 1.00 91.44 97 LEU A C 1
ATOM 795 O O . LEU A 1 97 ? -6.009 4.424 1.036 1.00 91.44 97 LEU A O 1
ATOM 799 N N . LYS A 1 98 ? -6.513 4.534 3.220 1.00 89.19 98 LYS A N 1
ATOM 800 C CA . LYS A 1 98 ? -6.586 5.995 3.317 1.00 89.19 98 LYS A CA 1
ATOM 801 C C . LYS A 1 98 ? -5.360 6.522 4.051 1.00 89.19 98 LYS A C 1
ATOM 803 O O . LYS A 1 98 ? -4.981 5.985 5.089 1.00 89.19 98 LYS A O 1
ATOM 808 N N . SER A 1 99 ? -4.736 7.559 3.509 1.00 84.81 99 SER A N 1
ATOM 809 C CA . SER A 1 99 ? -3.593 8.217 4.137 1.00 84.81 99 SER A CA 1
ATOM 810 C C . SER A 1 99 ? -4.024 8.859 5.451 1.00 84.81 99 SER A C 1
ATOM 812 O O . SER A 1 99 ? -5.050 9.540 5.511 1.00 84.81 99 SER A O 1
ATOM 814 N N . MET A 1 100 ? -3.226 8.681 6.503 1.00 78.38 100 MET A N 1
ATOM 815 C CA . MET A 1 100 ? -3.449 9.410 7.751 1.00 78.38 100 MET A CA 1
ATOM 816 C C . MET A 1 100 ? -3.137 10.908 7.610 1.00 78.38 100 MET A C 1
ATOM 818 O O . MET A 1 100 ? -3.660 11.695 8.391 1.00 78.38 100 MET A O 1
ATOM 822 N N . SER A 1 101 ? -2.380 11.333 6.590 1.00 69.50 101 SER A N 1
ATOM 823 C CA . SER A 1 101 ? -2.090 12.753 6.332 1.00 69.50 101 SER A CA 1
ATOM 824 C C . SER A 1 101 ? -3.352 13.572 6.015 1.00 69.50 101 SER A C 1
ATOM 826 O O . SER A 1 101 ? -3.419 14.754 6.350 1.00 69.50 101 SER A O 1
ATOM 828 N N . ASP A 1 102 ? -4.379 12.938 5.434 1.00 53.72 102 ASP A N 1
ATOM 829 C CA . ASP A 1 102 ? -5.667 13.567 5.091 1.00 53.72 102 ASP A CA 1
ATOM 830 C C . ASP A 1 102 ? -6.460 14.001 6.343 1.00 53.72 102 ASP A C 1
ATOM 832 O O . ASP A 1 102 ? -7.143 15.023 6.352 1.00 53.72 102 ASP A O 1
ATOM 836 N N . ILE A 1 103 ? -6.304 13.282 7.462 1.00 53.31 103 ILE A N 1
ATOM 837 C CA . ILE A 1 103 ? -6.997 13.590 8.726 1.00 53.31 103 ILE A CA 1
ATOM 838 C C . ILE A 1 103 ? -6.480 14.895 9.350 1.00 53.31 103 ILE A C 1
ATOM 840 O O . ILE A 1 103 ? -7.216 15.585 10.054 1.00 53.31 103 ILE A O 1
ATOM 844 N N . TYR A 1 104 ? -5.231 15.267 9.070 1.00 50.22 104 TYR A N 1
ATOM 845 C CA . TYR A 1 104 ? -4.542 16.322 9.807 1.00 50.22 104 TYR A CA 1
ATOM 846 C C . TYR A 1 104 ? -4.258 17.593 8.990 1.00 50.22 104 TYR A C 1
ATOM 848 O O . TYR A 1 104 ? -3.605 18.498 9.500 1.00 50.22 104 TYR A O 1
ATOM 856 N N . LYS A 1 105 ? -4.786 17.713 7.758 1.00 46.78 105 LYS A N 1
ATOM 857 C CA . LYS A 1 105 ? -4.503 18.838 6.835 1.00 46.78 105 LYS A CA 1
ATOM 858 C C . LYS A 1 105 ? -2.999 19.090 6.613 1.00 46.78 105 LYS A C 1
ATOM 860 O O . LYS A 1 105 ? -2.615 20.218 6.311 1.00 46.78 105 LYS A O 1
ATOM 865 N N . PHE A 1 106 ? -2.158 18.067 6.744 1.00 48.75 106 PHE A N 1
ATOM 866 C CA . PHE A 1 106 ? -0.748 18.172 6.373 1.00 48.75 106 PHE A CA 1
ATOM 867 C C . PHE A 1 106 ? -0.600 17.846 4.888 1.00 48.75 106 PHE A C 1
ATOM 869 O O . PHE A 1 106 ? -1.240 16.920 4.374 1.00 48.75 106 PHE A O 1
ATOM 876 N N . ASP A 1 107 ? 0.201 18.634 4.170 1.00 47.44 107 ASP A N 1
ATOM 877 C CA . ASP A 1 107 ? 0.496 18.312 2.778 1.00 47.44 107 ASP A CA 1
ATOM 878 C C . ASP A 1 107 ? 1.348 17.038 2.736 1.00 47.44 107 ASP A C 1
ATOM 880 O O . ASP A 1 107 ? 2.244 16.844 3.550 1.00 47.44 107 ASP A O 1
ATOM 884 N N . ILE A 1 108 ? 1.093 16.164 1.763 1.00 48.44 108 ILE A N 1
ATOM 885 C CA . ILE A 1 108 ? 1.800 14.876 1.597 1.00 48.44 108 ILE A CA 1
ATOM 886 C C . ILE A 1 108 ? 3.291 15.039 1.268 1.00 48.44 108 ILE A C 1
ATOM 888 O O . ILE A 1 108 ? 3.988 14.052 1.078 1.00 48.44 108 ILE A O 1
ATOM 892 N N . ASN A 1 109 ? 3.727 16.284 1.102 1.00 44.66 109 ASN A N 1
ATOM 893 C CA . ASN A 1 109 ? 5.094 16.679 0.812 1.00 44.66 109 ASN A CA 1
ATOM 894 C C . ASN A 1 109 ? 5.834 17.148 2.080 1.00 44.66 109 ASN A C 1
ATOM 896 O O . ASN A 1 109 ? 6.988 17.563 1.986 1.00 44.66 109 ASN A O 1
ATOM 900 N N . GLU A 1 110 ? 5.165 17.166 3.239 1.00 47.59 110 GLU A N 1
ATOM 901 C CA . GLU A 1 110 ? 5.758 17.548 4.516 1.00 47.59 110 GLU A CA 1
ATOM 902 C C . GLU A 1 110 ? 6.135 16.309 5.335 1.00 47.59 110 GLU A C 1
ATOM 904 O O . GLU A 1 110 ? 5.298 15.461 5.650 1.00 47.59 110 GLU A O 1
ATOM 909 N N . LYS A 1 111 ? 7.409 16.245 5.741 1.00 46.78 111 LYS A N 1
ATOM 910 C CA . LYS A 1 111 ? 7.944 15.171 6.582 1.00 46.78 111 LYS A CA 1
ATOM 911 C C . LYS A 1 111 ? 7.186 15.066 7.903 1.00 46.78 111 LYS A C 1
ATOM 913 O O . LYS A 1 111 ? 7.311 15.933 8.766 1.00 46.78 111 LYS A O 1
ATOM 918 N N . VAL A 1 112 ? 6.518 13.936 8.108 1.00 51.75 112 VAL A N 1
ATOM 919 C CA . VAL A 1 112 ? 5.941 13.568 9.405 1.00 51.75 112 VAL A CA 1
ATOM 920 C C . VAL A 1 112 ? 7.065 13.149 10.362 1.00 51.75 112 VAL A C 1
ATOM 922 O O . VAL A 1 112 ? 7.831 12.229 10.065 1.00 51.75 112 VAL A O 1
ATOM 925 N N . THR A 1 113 ? 7.193 13.827 11.506 1.00 56.91 113 THR A N 1
ATOM 926 C CA . THR A 1 113 ? 8.175 13.481 12.551 1.00 56.91 113 THR A CA 1
ATOM 927 C C . THR A 1 113 ? 7.641 12.399 13.498 1.00 56.91 113 THR A C 1
ATOM 929 O O . THR A 1 113 ? 6.434 12.177 13.600 1.00 56.91 113 THR A O 1
ATOM 932 N N . ASP A 1 114 ? 8.532 11.725 14.233 1.00 53.31 114 ASP A N 1
ATOM 933 C CA . ASP A 1 114 ? 8.124 10.733 15.242 1.00 53.31 114 ASP A CA 1
ATOM 934 C C . ASP A 1 114 ? 7.288 11.367 16.373 1.00 53.31 114 ASP A C 1
ATOM 936 O O . ASP A 1 114 ? 6.340 10.751 16.856 1.00 53.31 114 ASP A O 1
ATOM 940 N N . GLU A 1 115 ? 7.559 12.626 16.734 1.00 55.34 115 GLU A N 1
ATOM 941 C CA . GLU A 1 115 ? 6.715 13.393 17.663 1.00 55.34 115 GLU A CA 1
ATOM 942 C C . GLU A 1 115 ? 5.308 13.612 17.100 1.00 55.34 115 GLU A C 1
ATOM 944 O O . GLU A 1 115 ? 4.329 13.395 17.811 1.00 55.34 115 GLU A O 1
ATOM 949 N N . MET A 1 116 ? 5.190 13.948 15.810 1.00 56.62 116 MET A N 1
ATOM 950 C CA . MET A 1 116 ? 3.890 14.088 15.151 1.00 56.62 116 MET A CA 1
ATOM 951 C C . MET A 1 116 ? 3.115 12.765 15.153 1.00 56.62 116 MET A C 1
ATOM 953 O O . MET A 1 116 ? 1.923 12.769 15.446 1.00 56.62 116 MET A O 1
ATOM 957 N N . ASN A 1 117 ? 3.775 11.628 14.912 1.00 53.25 117 ASN A N 1
ATOM 958 C CA . ASN A 1 117 ? 3.143 10.304 14.990 1.00 53.25 117 ASN A CA 1
ATOM 959 C C . ASN A 1 117 ? 2.603 9.984 16.395 1.00 53.25 117 ASN A C 1
ATOM 961 O O . ASN A 1 117 ? 1.491 9.468 16.526 1.00 53.25 117 ASN A O 1
ATOM 965 N N . CYS A 1 118 ? 3.352 10.318 17.448 1.00 56.03 118 CYS A N 1
ATOM 966 C CA . CYS A 1 118 ? 2.892 10.147 18.827 1.00 56.03 118 CYS A CA 1
ATOM 967 C C . CYS A 1 118 ? 1.690 11.048 19.138 1.00 56.03 118 CYS A C 1
ATOM 969 O O . CYS A 1 118 ? 0.689 10.570 19.670 1.00 56.03 118 CYS A O 1
ATOM 971 N N . SER A 1 119 ? 1.735 12.320 18.729 1.00 57.44 119 SER A N 1
ATOM 972 C CA . SER A 1 119 ? 0.611 13.250 18.897 1.00 57.44 119 SER A CA 1
ATOM 973 C C . SER A 1 119 ? -0.637 12.808 18.123 1.00 57.44 119 SER A C 1
ATOM 975 O O . SER A 1 119 ? -1.761 13.017 18.577 1.00 57.44 119 SER A O 1
ATOM 977 N N . ILE A 1 120 ? -0.463 12.162 16.965 1.00 58.09 120 ILE A N 1
ATOM 978 C CA . ILE A 1 120 ? -1.545 11.557 16.173 1.00 58.09 120 ILE A CA 1
ATOM 979 C C . ILE A 1 120 ? -2.212 10.417 16.952 1.00 58.09 120 ILE A C 1
ATOM 981 O O . ILE A 1 120 ? -3.443 10.374 17.051 1.00 58.09 120 ILE A O 1
ATOM 985 N N . MET A 1 121 ? -1.418 9.518 17.542 1.00 60.12 121 MET A N 1
ATOM 986 C CA . MET A 1 121 ? -1.946 8.431 18.371 1.00 60.12 121 MET A CA 1
ATOM 987 C C . MET A 1 121 ? -2.653 8.966 19.618 1.00 60.12 121 MET A C 1
ATOM 989 O O . MET A 1 121 ? -3.769 8.536 19.899 1.00 60.12 121 MET A O 1
ATOM 993 N N . GLU A 1 122 ? -2.071 9.938 20.324 1.00 63.88 122 GLU A N 1
ATOM 994 C CA . GLU A 1 122 ? -2.700 10.561 21.496 1.00 63.88 122 GLU A CA 1
ATOM 995 C C . GLU A 1 122 ? -4.015 11.260 21.152 1.00 63.88 122 GLU A C 1
ATOM 997 O O . GLU A 1 122 ? -5.017 11.058 21.834 1.00 63.88 122 GLU A O 1
ATOM 1002 N N . ASN A 1 123 ? -4.059 12.038 20.069 1.00 60.59 123 ASN A N 1
ATOM 1003 C CA . ASN A 1 123 ? -5.289 12.708 19.650 1.00 60.59 123 ASN A CA 1
ATOM 1004 C C . ASN A 1 123 ? -6.374 11.707 19.244 1.00 60.59 123 ASN A C 1
ATOM 1006 O O . ASN A 1 123 ? -7.541 11.891 19.587 1.00 60.59 123 ASN A O 1
ATOM 1010 N N . THR A 1 124 ? -5.994 10.620 18.571 1.00 60.56 124 THR A N 1
ATOM 1011 C CA . THR A 1 124 ? -6.927 9.542 18.221 1.00 60.56 124 THR A CA 1
ATOM 1012 C C . THR A 1 124 ? -7.454 8.842 19.474 1.00 60.56 124 THR A C 1
ATOM 1014 O O . THR A 1 124 ? -8.657 8.623 19.582 1.00 60.56 124 THR A O 1
ATOM 1017 N N . LEU A 1 125 ? -6.593 8.559 20.457 1.00 63.03 125 LEU A N 1
ATOM 1018 C CA . LEU A 1 125 ? -6.989 7.997 21.753 1.00 63.03 125 LEU A CA 1
ATOM 1019 C C . LEU A 1 125 ? -7.922 8.940 22.527 1.00 63.03 125 LEU A C 1
ATOM 1021 O O . LEU A 1 125 ? -8.926 8.495 23.079 1.00 63.03 125 LEU A O 1
ATOM 1025 N N . ASN A 1 126 ? -7.640 10.243 22.519 1.00 58.50 126 ASN A N 1
ATOM 1026 C CA . ASN A 1 126 ? -8.464 11.254 23.180 1.00 58.50 126 ASN A CA 1
ATOM 1027 C C . ASN A 1 126 ? -9.858 11.371 22.548 1.00 58.50 126 ASN A C 1
ATOM 1029 O O . ASN A 1 126 ? -10.852 11.505 23.263 1.00 58.50 126 ASN A O 1
ATOM 1033 N N . ILE A 1 127 ? -9.950 11.283 21.217 1.00 57.81 127 ILE A N 1
ATOM 1034 C CA . ILE A 1 127 ? -11.232 11.275 20.498 1.00 57.81 127 ILE A CA 1
ATOM 1035 C C . ILE A 1 127 ? -11.980 9.960 20.743 1.00 57.81 127 ILE A C 1
ATOM 1037 O O . ILE A 1 127 ? -13.191 9.971 20.961 1.00 57.81 127 ILE A O 1
ATOM 1041 N N . ALA A 1 128 ? -11.268 8.832 20.738 1.00 60.47 128 ALA A N 1
ATOM 1042 C CA . ALA A 1 128 ? -11.858 7.504 20.848 1.00 60.47 128 ALA A CA 1
ATOM 1043 C C . ALA A 1 128 ? -12.440 7.185 22.238 1.00 60.47 128 ALA A C 1
ATOM 1045 O O . ALA A 1 128 ? -13.153 6.192 22.353 1.00 60.47 128 ALA A O 1
ATOM 1046 N N . LYS A 1 129 ? -12.161 7.996 23.277 1.00 55.47 129 LYS A N 1
ATOM 1047 C CA . LYS A 1 129 ? -12.573 7.770 24.680 1.00 55.47 129 LYS A CA 1
ATOM 1048 C C . LYS A 1 129 ? -12.538 6.279 25.067 1.00 55.47 129 LYS A C 1
ATOM 1050 O O . LYS A 1 129 ? -13.588 5.710 25.382 1.00 55.47 129 LYS A O 1
ATOM 1055 N N . PRO A 1 130 ? -11.371 5.613 25.033 1.00 52.25 130 PRO A N 1
ATOM 1056 C CA . PRO A 1 130 ? -11.289 4.225 25.456 1.00 52.25 130 PRO A CA 1
ATOM 1057 C C . PRO A 1 130 ? -11.806 4.113 26.895 1.00 52.25 130 PRO A C 1
ATOM 1059 O O . PRO A 1 130 ? -11.363 4.842 27.785 1.00 52.25 130 PRO A O 1
ATOM 1062 N N . LEU A 1 131 ? -12.786 3.231 27.113 1.00 55.56 131 LEU A N 1
ATOM 1063 C CA . LEU A 1 131 ? -13.307 2.939 28.444 1.00 55.56 131 LEU A CA 1
ATOM 1064 C C . LEU A 1 131 ? -12.160 2.394 29.294 1.00 55.56 131 LEU A C 1
ATOM 1066 O O . LEU A 1 131 ? -11.708 1.264 29.111 1.00 55.56 131 LEU A O 1
ATOM 1070 N N . GLN A 1 132 ? -11.681 3.215 30.222 1.00 57.22 132 GLN A N 1
ATOM 1071 C CA . GLN A 1 132 ? -10.709 2.799 31.215 1.00 57.22 132 GLN A CA 1
ATOM 1072 C C . GLN A 1 132 ? -11.429 1.865 32.193 1.00 57.22 132 GLN A C 1
ATOM 1074 O O . GLN A 1 132 ? -12.205 2.305 33.041 1.00 57.22 132 GLN A O 1
ATOM 1079 N N . VAL A 1 133 ? -11.235 0.555 32.032 1.00 54.34 133 VAL A N 1
ATOM 1080 C CA . VAL A 1 133 ? -11.772 -0.426 32.978 1.00 54.34 133 VAL A CA 1
ATOM 1081 C C . VAL A 1 133 ? -10.898 -0.366 34.227 1.00 54.34 133 VAL A C 1
ATOM 1083 O O . VAL A 1 133 ? -9.791 -0.903 34.243 1.00 54.34 133 VAL A O 1
ATOM 1086 N N . TYR A 1 134 ? -11.368 0.334 35.257 1.00 49.53 134 TYR A N 1
ATOM 1087 C CA . TYR A 1 134 ? -10.758 0.260 36.580 1.00 49.53 134 TYR A CA 1
ATOM 1088 C C . TYR A 1 134 ? -10.958 -1.154 37.131 1.00 49.53 134 TYR A C 1
ATOM 1090 O O . TYR A 1 134 ? -12.069 -1.689 37.093 1.00 49.53 134 TYR A O 1
ATOM 1098 N N . LYS A 1 135 ? -9.869 -1.756 37.608 1.00 46.03 135 LYS A N 1
ATOM 1099 C CA . LYS A 1 135 ? -9.868 -3.026 38.330 1.00 46.03 135 LYS A CA 1
ATOM 1100 C C . LYS A 1 135 ? -9.520 -2.768 39.786 1.00 46.03 135 LYS A C 1
ATOM 1102 O O . LYS A 1 135 ? -8.632 -1.914 40.010 1.00 46.03 135 LYS A O 1
#

pLDDT: mean 75.52, std 16.81, range [34.84, 96.06]

Secondary structure (DSSP, 8-state):
--------HHHHHHHHHTS----EEEEEETTEEEEEEEEEEE-SSS-EEEEEES-TT--TT--BEE-SS-BTTTTEEEEEETTEEEEESSSS-EEEEEEGGGGGT--TTSPPPHHHHHHHHHHHHHHH-------

Foldseek 3Di:
DDDPPDQAQQNLQVVLLVLQAFWWWWFADPNDIWIKTKDWDDPDPRAIWIAIPRDPLGDSPQTAHDDNDEADVNRYWTAPDNFWIWHASDRPDTTIIGTPCVVPVHDSNDHQDPVNVVVSVVVVCVVVVPPPDDD

Sequence (135 aa):
MFRYQSKSKTDSCISFLNLNEKISYYYIYKNDTVIVNVKIKDLDSYNKGISFKNIDGLSDSYVFTCAEEADFKRKTITFSDKYKIEVPISDDETIILKSMSDIYKFDINEKVTDEMNCSIMENTLNIAKPLQVYK